Protein AF-A0A972A1N2-F1 (afdb_monomer)

pLDDT: mean 72.16, std 17.77, range [25.92, 94.12]

Secondary structure (DSSP, 8-state):
-TTHHHHHHHHHHHHHHHTTT--EEEEEEE-TTS-EEEEEEEE-TT----HHHHHHHHHHHHHHHHHHHTS--EEEEEEEEETTTTEEEEEEEES-GGGTSSS-EEEEHHHHHHTT-S-GGGEE-TTS-EE-GGGS-TTSEEEE---TTGGGS-EEEEEEE--TT---B-----

Mean predicted aligned error: 10.91 Å

Solvent-accessible surface area (backbone atoms only — not comparable to full-atom values): 9808 Å² total; per-residue (Å²): 116,82,64,62,60,5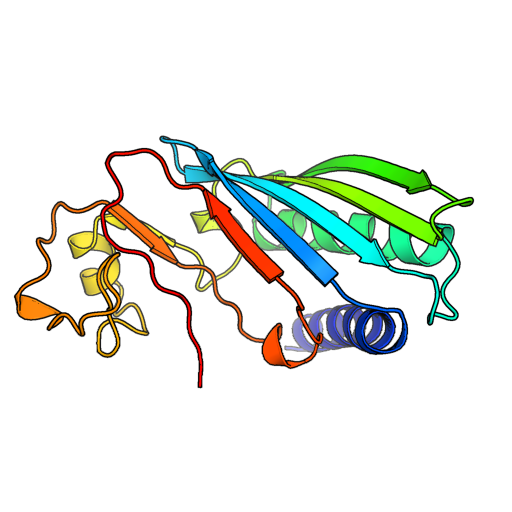2,55,57,53,52,56,49,54,56,49,58,55,48,50,60,17,40,54,29,39,38,43,37,40,45,44,96,82,29,23,34,41,36,37,43,36,36,35,43,79,72,29,86,76,52,70,66,58,54,50,48,51,53,50,53,50,35,50,49,33,14,60,74,50,75,42,90,43,44,41,80,74,46,74,46,77,42,75,91,77,27,32,37,42,37,34,38,37,32,64,41,40,60,48,58,46,96,71,24,37,56,46,36,42,49,61,40,55,76,68,68,53,80,72,51,86,70,30,33,40,94,82,72,44,81,42,61,49,89,76,54,60,45,80,40,43,41,59,43,72,66,58,83,74,53,86,68,41,61,66,74,42,80,45,76,46,66,51,94,77,50,76,48,65,66,76,94,83,135

Nearest PDB structures (foldseek):
  4oi3-assembly1_B  TM=5.344E-01  e=4.769E+00  Streptomyces coelicolor A3(2)
  7ptg-assembly2_B  TM=4.941E-01  e=1.882E+00  Pseudomonas aeruginosa PAO1
  5mmn-assembly1_A  TM=4.541E-01  e=1.469E+00  Escherichia coli O157:H7
  6qyc-assembly3_C  TM=4.496E-01  e=2.412E+00  Shewanella baltica OS185
  5m86-assembly2_J  TM=3.049E-01  e=2.267E+00  Thermoplasma acidophilum DSM 1728

Foldseek 3Di:
DVVVVVVVVVLVVLLLQLQQAAAWAWEWEADPQQKIKIKIKRQRVRHDDDLVSVVVSVVVLQVVLQVQLVHRQKDWPDWDADVVRNMIMTIMIGNHQVSRDVQWDWFFQLVCVVVVHPDLCAWAWPVRDGDHSVNDDRRQIATDDPCVPVVSNNHPYYHYHYPPSHGTYDDDDD

Radius of gyration: 17.1 Å; Cα contacts (8 Å, |Δi|>4): 296; chains: 1; bounding box: 36×39×47 Å

Sequence (174 aa):
MKRLKRVLYVVTMVLVSIVLTGCLSFDMKVGKNGSLDMTFTIDTSKGMMSFKEIEKAIEDSVDNMNDFAGKNVAKLKSVKEDKDKKIVTAKISVSDINKMDEDSFFGKVKEYRKKNGKGLNNLVDVKDNSVEEKKVSGNLHMVYFSMSGTEMYGFEEVKVTVPEKLNILWMEEK

Structure (mmCIF, N/CA/C/O backbone):
data_AF-A0A972A1N2-F1
#
_entry.id   AF-A0A972A1N2-F1
#
loop_
_atom_site.group_PDB
_atom_site.id
_atom_site.type_symbol
_atom_site.label_atom_id
_atom_site.label_alt_id
_atom_site.label_comp_id
_atom_site.label_asym_id
_atom_site.label_entity_id
_atom_site.label_seq_id
_atom_site.pdbx_PDB_ins_code
_atom_site.Cartn_x
_atom_site.Cartn_y
_atom_site.Cartn_z
_atom_site.occupancy
_atom_site.B_iso_or_equiv
_atom_site.auth_seq_id
_atom_site.auth_comp_id
_atom_site.auth_asym_id
_atom_site.auth_atom_id
_atom_site.pdbx_PDB_model_num
ATOM 1 N N . MET A 1 1 ? -9.710 -25.061 -4.846 1.00 33.81 1 MET A N 1
ATOM 2 C CA . MET A 1 1 ? -8.358 -25.643 -4.644 1.00 33.81 1 MET A CA 1
ATOM 3 C C . MET A 1 1 ? -7.444 -25.647 -5.880 1.00 33.81 1 MET A C 1
ATOM 5 O O . MET A 1 1 ? -6.279 -25.325 -5.714 1.00 33.81 1 MET A O 1
ATOM 9 N N . LYS A 1 2 ? -7.895 -25.975 -7.107 1.00 25.92 2 LYS A N 1
ATOM 10 C CA . LYS A 1 2 ? -7.002 -25.995 -8.299 1.00 25.92 2 LYS A CA 1
ATOM 11 C C . LYS A 1 2 ? -6.702 -24.616 -8.926 1.00 25.92 2 LYS A C 1
ATOM 13 O O . LYS A 1 2 ? -5.681 -24.477 -9.585 1.00 25.92 2 LYS A O 1
ATOM 18 N N . ARG A 1 3 ? -7.561 -23.608 -8.709 1.00 30.66 3 ARG A N 1
ATOM 19 C CA . ARG A 1 3 ? -7.359 -22.224 -9.199 1.00 30.66 3 ARG A CA 1
ATOM 20 C C . ARG A 1 3 ? -6.506 -21.374 -8.244 1.00 30.66 3 ARG A C 1
ATOM 22 O O . ARG A 1 3 ? -5.559 -20.747 -8.693 1.00 30.66 3 ARG A O 1
ATOM 29 N N . LEU A 1 4 ? -6.741 -21.494 -6.933 1.00 36.41 4 LEU A N 1
ATOM 30 C CA . LEU A 1 4 ? -5.961 -20.825 -5.876 1.00 36.41 4 LEU A CA 1
ATOM 31 C C . LEU A 1 4 ? -4.454 -21.160 -5.931 1.00 36.41 4 LEU A C 1
ATOM 33 O O . LEU A 1 4 ? -3.613 -20.293 -5.745 1.00 36.41 4 LEU A O 1
ATOM 37 N N . LYS A 1 5 ? -4.110 -22.414 -6.265 1.00 30.11 5 LYS A N 1
ATOM 38 C CA . LYS A 1 5 ? -2.711 -22.864 -6.389 1.00 30.11 5 LYS A CA 1
ATOM 39 C C . LYS A 1 5 ? -1.979 -22.321 -7.625 1.00 30.11 5 LYS A C 1
ATOM 41 O O . LYS A 1 5 ? -0.758 -22.364 -7.640 1.00 30.11 5 LYS A O 1
ATOM 46 N N . ARG A 1 6 ? -2.691 -21.839 -8.654 1.00 34.84 6 ARG A N 1
ATOM 47 C CA . ARG A 1 6 ? -2.070 -21.227 -9.845 1.00 34.84 6 ARG A CA 1
ATOM 48 C C . ARG A 1 6 ? -1.825 -19.728 -9.661 1.00 34.84 6 ARG A C 1
ATOM 50 O O . ARG A 1 6 ? -0.807 -19.243 -10.130 1.00 34.84 6 ARG A O 1
ATOM 57 N N . VAL A 1 7 ? -2.703 -19.038 -8.931 1.00 39.84 7 VAL A N 1
ATOM 58 C CA . VAL A 1 7 ? -2.555 -17.606 -8.600 1.00 39.84 7 VAL A CA 1
ATOM 59 C C . VAL A 1 7 ? -1.361 -17.382 -7.671 1.00 39.84 7 VAL A C 1
ATOM 61 O O . VAL A 1 7 ? -0.525 -16.527 -7.940 1.00 39.84 7 VAL A O 1
ATOM 64 N N . LEU A 1 8 ? -1.203 -18.235 -6.651 1.00 34.97 8 LEU A N 1
ATOM 65 C CA . LEU A 1 8 ? -0.079 -18.140 -5.716 1.00 34.97 8 LEU A CA 1
ATOM 66 C C . LEU A 1 8 ? 1.284 -18.303 -6.411 1.00 34.97 8 LEU A C 1
ATOM 68 O O . LEU A 1 8 ? 2.244 -17.667 -5.997 1.00 34.97 8 LEU A O 1
ATOM 72 N N . TYR A 1 9 ? 1.356 -19.119 -7.470 1.00 35.22 9 TYR A N 1
ATOM 73 C CA . TYR A 1 9 ? 2.600 -19.479 -8.165 1.00 35.22 9 TYR A CA 1
ATOM 74 C C . TYR A 1 9 ? 3.103 -18.391 -9.125 1.00 35.22 9 TYR A C 1
ATOM 76 O O . TYR A 1 9 ? 4.304 -18.248 -9.313 1.00 35.22 9 TYR A O 1
ATOM 84 N N . VAL A 1 10 ? 2.201 -17.616 -9.736 1.00 43.44 10 VAL A N 1
ATOM 85 C CA . VAL A 1 10 ? 2.585 -16.542 -10.673 1.00 43.44 10 VAL A CA 1
ATOM 86 C C . VAL A 1 10 ? 2.964 -15.272 -9.911 1.00 43.44 10 VAL A C 1
ATOM 88 O O . VAL A 1 10 ? 3.968 -14.646 -10.237 1.00 43.44 10 VAL A O 1
ATOM 91 N N . VAL A 1 11 ? 2.243 -14.957 -8.829 1.00 42.25 11 VAL A N 1
ATOM 92 C CA . VAL A 1 11 ? 2.573 -13.831 -7.941 1.00 42.25 11 VAL A CA 1
ATOM 93 C C . VAL A 1 11 ? 3.926 -14.052 -7.254 1.00 42.25 11 VAL A C 1
ATOM 95 O O . VAL A 1 11 ? 4.753 -13.147 -7.250 1.00 42.25 11 VAL A O 1
ATOM 98 N N . THR A 1 12 ? 4.227 -15.268 -6.776 1.00 46.41 12 THR A N 1
ATOM 99 C CA . THR A 1 12 ? 5.568 -15.572 -6.232 1.00 46.41 12 THR A CA 1
ATOM 100 C C . THR A 1 12 ? 6.670 -15.513 -7.287 1.00 46.41 12 THR A C 1
ATOM 102 O O . THR A 1 12 ? 7.773 -15.096 -6.962 1.00 46.41 12 THR A O 1
ATOM 105 N N . MET A 1 13 ? 6.408 -15.867 -8.548 1.00 38.25 13 MET A N 1
ATOM 106 C CA . MET A 1 13 ? 7.439 -15.839 -9.593 1.00 38.25 13 MET A CA 1
ATOM 107 C C . MET A 1 13 ? 7.816 -14.407 -10.013 1.00 38.25 13 MET A C 1
ATOM 109 O O . MET A 1 13 ? 8.995 -14.135 -10.217 1.00 38.25 13 MET A O 1
ATOM 113 N N . VAL A 1 14 ? 6.842 -13.489 -10.058 1.00 48.56 14 VAL A N 1
ATOM 114 C CA . VAL A 1 14 ? 7.056 -12.047 -10.299 1.00 48.56 14 VAL A CA 1
ATOM 115 C C . VAL A 1 14 ? 7.776 -11.380 -9.123 1.00 48.56 14 VAL A C 1
ATOM 117 O O . VAL A 1 14 ? 8.651 -10.531 -9.296 1.00 48.56 14 VAL A O 1
ATOM 120 N N . LEU A 1 15 ? 7.444 -11.804 -7.910 1.00 46.16 15 LEU A N 1
ATOM 121 C CA . LEU A 1 15 ? 8.031 -11.278 -6.690 1.00 46.16 15 LEU A CA 1
ATOM 122 C C . LEU A 1 15 ? 9.469 -11.790 -6.461 1.00 46.16 15 LEU A C 1
ATOM 124 O O . LEU A 1 15 ? 10.326 -11.001 -6.075 1.00 46.16 15 LEU A O 1
ATOM 128 N N . VAL A 1 16 ? 9.782 -13.047 -6.812 1.00 48.91 16 VAL A N 1
ATOM 129 C CA . VAL A 1 16 ? 11.156 -13.607 -6.814 1.00 48.91 16 VAL A CA 1
ATOM 130 C C . VAL A 1 16 ? 12.070 -12.890 -7.815 1.00 48.91 16 VAL A C 1
ATOM 132 O O . VAL A 1 16 ? 13.267 -12.763 -7.571 1.00 48.91 16 VAL A O 1
ATOM 135 N N . SER A 1 17 ? 11.536 -12.365 -8.920 1.00 46.56 17 SER A N 1
ATOM 136 C CA . SER A 1 17 ? 12.331 -11.581 -9.872 1.00 46.56 17 SER A CA 1
ATOM 137 C C . SER A 1 17 ? 12.685 -10.176 -9.372 1.00 46.56 17 SER A C 1
ATOM 139 O O . SER A 1 17 ? 13.760 -9.687 -9.706 1.00 46.56 17 SER A O 1
ATOM 141 N N . ILE A 1 18 ? 11.862 -9.559 -8.515 1.00 49.97 18 ILE A N 1
ATOM 142 C CA . ILE A 1 18 ? 12.169 -8.254 -7.899 1.00 49.97 18 ILE A CA 1
ATOM 143 C C . ILE A 1 18 ? 13.326 -8.378 -6.884 1.00 49.97 18 ILE A C 1
ATOM 145 O O . ILE A 1 18 ? 14.156 -7.473 -6.793 1.00 49.97 18 ILE A O 1
ATOM 149 N N . VAL A 1 19 ? 13.463 -9.537 -6.217 1.00 46.59 19 VAL A N 1
ATOM 150 C CA . VAL A 1 19 ? 14.593 -9.877 -5.315 1.00 46.59 19 VAL A CA 1
ATOM 151 C C . VAL A 1 19 ? 15.954 -9.750 -6.007 1.00 46.59 19 VAL A C 1
ATOM 153 O O . VAL A 1 19 ? 16.959 -9.451 -5.367 1.00 46.59 19 VAL A O 1
ATOM 156 N N . LEU A 1 20 ? 16.006 -9.973 -7.321 1.00 44.03 20 LEU A N 1
ATOM 157 C CA . LEU A 1 20 ? 17.253 -9.974 -8.083 1.00 44.03 20 LEU A CA 1
ATOM 158 C C . LEU A 1 20 ? 17.654 -8.585 -8.599 1.00 44.03 20 LEU A C 1
ATOM 160 O O . LEU A 1 20 ? 18.759 -8.459 -9.126 1.00 44.03 20 LEU A O 1
ATOM 164 N N . THR A 1 21 ? 16.793 -7.557 -8.502 1.00 50.12 21 THR A N 1
ATOM 165 C CA . THR A 1 21 ? 16.978 -6.333 -9.303 1.00 50.12 21 THR A CA 1
ATOM 166 C C . THR A 1 21 ? 17.412 -5.063 -8.594 1.00 50.12 21 THR A C 1
ATOM 168 O O . THR A 1 21 ? 18.042 -4.242 -9.256 1.00 50.12 21 THR A O 1
ATOM 171 N N . GLY A 1 22 ? 17.218 -4.925 -7.287 1.00 50.22 22 GLY A N 1
ATOM 172 C CA . GLY A 1 22 ? 17.772 -3.791 -6.557 1.00 50.22 22 GLY A CA 1
ATOM 173 C C . GLY A 1 22 ? 16.838 -3.243 -5.500 1.00 50.22 22 GLY A C 1
ATOM 174 O O . GLY A 1 22 ? 15.661 -3.583 -5.415 1.00 50.22 22 GLY A O 1
ATOM 175 N N . CYS A 1 23 ? 17.441 -2.432 -4.654 1.00 58.97 23 CYS A N 1
ATOM 176 C CA . CYS A 1 23 ? 16.882 -1.894 -3.440 1.00 58.97 23 CYS A CA 1
ATOM 177 C C . CYS A 1 23 ? 15.524 -1.225 -3.671 1.00 58.97 23 CYS A C 1
ATOM 179 O O . CYS A 1 23 ? 15.373 -0.368 -4.547 1.00 58.97 23 CYS A O 1
ATOM 181 N N . LEU A 1 24 ? 14.535 -1.648 -2.884 1.00 66.69 24 LEU A N 1
ATOM 182 C CA . LEU A 1 24 ? 13.174 -1.134 -2.939 1.00 66.69 24 LEU A CA 1
ATOM 183 C C . LEU A 1 24 ? 12.977 -0.097 -1.838 1.00 66.69 24 LEU A C 1
ATOM 185 O O . LEU A 1 24 ? 13.125 -0.420 -0.655 1.00 66.69 24 LEU A O 1
ATOM 189 N N . SER A 1 25 ? 12.582 1.118 -2.223 1.00 72.62 25 SER A N 1
ATOM 190 C CA . SER A 1 25 ? 11.989 2.071 -1.284 1.00 72.62 25 SER A CA 1
ATOM 191 C C . SER A 1 25 ? 10.485 2.167 -1.499 1.00 72.62 25 SER A C 1
ATOM 193 O O . SER A 1 25 ? 9.982 2.193 -2.633 1.00 72.62 25 SER A O 1
ATOM 195 N N . PHE A 1 26 ? 9.763 2.178 -0.383 1.00 74.75 26 PHE A N 1
ATOM 196 C CA . PHE A 1 26 ? 8.316 2.089 -0.361 1.00 74.75 26 PHE A CA 1
ATOM 197 C C . PHE A 1 26 ? 7.720 3.230 0.458 1.00 74.75 26 PHE A C 1
ATOM 199 O O . PHE A 1 26 ? 7.894 3.283 1.673 1.00 74.75 26 PHE A O 1
ATOM 206 N N . ASP A 1 27 ? 7.012 4.150 -0.202 1.00 80.38 27 ASP A N 1
ATOM 207 C CA . ASP A 1 27 ? 6.286 5.237 0.466 1.00 80.38 27 ASP A CA 1
ATOM 208 C C . ASP A 1 27 ? 4.781 4.968 0.401 1.00 80.38 27 ASP A C 1
ATOM 210 O O . ASP A 1 27 ? 4.178 4.920 -0.676 1.00 80.38 27 ASP A O 1
ATOM 214 N N . MET A 1 28 ? 4.183 4.783 1.572 1.00 83.56 28 MET A N 1
ATOM 215 C CA . MET A 1 28 ? 2.761 4.558 1.771 1.00 83.56 28 MET A CA 1
ATOM 216 C C . MET A 1 28 ? 2.124 5.760 2.453 1.00 83.56 28 MET A C 1
ATOM 218 O O . MET A 1 28 ? 2.445 6.091 3.593 1.00 83.56 28 MET A O 1
ATOM 222 N N . LYS A 1 29 ? 1.126 6.363 1.811 1.00 86.25 29 LYS A N 1
ATOM 223 C CA . LYS A 1 29 ? 0.328 7.443 2.390 1.00 86.25 29 LYS A CA 1
ATOM 224 C C . LYS A 1 29 ? -1.106 6.998 2.621 1.00 86.25 29 LYS A C 1
ATOM 226 O O . LYS A 1 29 ? -1.883 6.841 1.680 1.00 86.25 29 LYS A O 1
ATOM 231 N N . VAL A 1 30 ? -1.475 6.866 3.890 1.00 85.56 30 VAL A N 1
ATOM 232 C CA . VAL A 1 30 ? -2.818 6.456 4.302 1.00 85.56 30 VAL A CA 1
ATOM 233 C C . VAL A 1 30 ? -3.751 7.668 4.358 1.00 85.56 30 VAL A C 1
ATOM 235 O O . VAL A 1 30 ? -3.431 8.722 4.907 1.00 85.56 30 VAL A O 1
ATOM 238 N N . GLY A 1 31 ? -4.937 7.535 3.776 1.00 85.56 31 GLY A N 1
ATOM 239 C CA . GLY A 1 31 ? -6.009 8.520 3.825 1.00 85.56 31 GLY A CA 1
ATOM 240 C C . GLY A 1 31 ? -6.848 8.401 5.097 1.00 85.56 31 GLY A C 1
ATOM 241 O O . GLY A 1 31 ? -6.963 7.341 5.707 1.00 85.56 31 GLY A O 1
ATOM 242 N N . LYS A 1 32 ? -7.520 9.492 5.486 1.00 84.88 32 LYS A N 1
ATOM 243 C CA . LYS A 1 32 ? -8.426 9.515 6.658 1.00 84.88 32 LYS A CA 1
ATOM 244 C C . LYS A 1 32 ? -9.622 8.558 6.531 1.00 84.88 32 LYS A C 1
ATOM 246 O O . LYS A 1 32 ? -10.240 8.223 7.533 1.00 84.88 32 LYS A O 1
ATOM 251 N N . ASN A 1 33 ? -9.963 8.169 5.308 1.00 85.12 33 ASN A N 1
ATOM 252 C CA . ASN A 1 33 ? -11.050 7.260 4.954 1.00 85.12 33 ASN A CA 1
ATOM 253 C C . ASN A 1 33 ? -10.579 5.811 4.732 1.00 85.12 33 ASN A C 1
ATOM 255 O O . ASN A 1 33 ? -11.390 4.991 4.316 1.00 85.12 33 ASN A O 1
ATOM 259 N N . GLY A 1 34 ? -9.298 5.507 4.961 1.00 84.38 34 GLY A N 1
ATOM 260 C CA . GLY A 1 34 ? -8.729 4.188 4.690 1.00 84.38 34 GLY A CA 1
ATOM 261 C C . GLY A 1 34 ? -8.304 3.962 3.244 1.00 84.38 34 GLY A C 1
ATOM 262 O O . GLY A 1 34 ? -8.015 2.826 2.888 1.00 84.38 34 GLY A O 1
ATOM 263 N N . SER A 1 35 ? -8.238 5.008 2.410 1.00 89.75 35 SER A N 1
ATOM 264 C CA . SER A 1 35 ? -7.529 4.924 1.130 1.00 89.75 35 SER A CA 1
ATOM 265 C C . SER A 1 35 ? -6.016 4.833 1.352 1.00 89.75 35 SER A C 1
ATOM 267 O O . SER A 1 35 ? -5.514 5.228 2.403 1.00 89.75 35 SER A O 1
ATOM 269 N N . LEU A 1 36 ? -5.273 4.391 0.346 1.00 88.12 36 LEU A N 1
ATOM 270 C CA . LEU A 1 36 ? -3.819 4.296 0.381 1.00 88.12 36 LEU A CA 1
ATOM 271 C C . LEU A 1 36 ? -3.241 4.736 -0.963 1.00 88.12 36 LEU A C 1
ATOM 273 O O . LEU A 1 36 ? -3.658 4.252 -2.008 1.00 88.12 36 LEU A O 1
ATOM 277 N N . ASP A 1 37 ? -2.269 5.638 -0.940 1.00 89.81 37 ASP A N 1
ATOM 278 C CA . ASP A 1 37 ? -1.420 5.919 -2.095 1.00 89.81 37 ASP A CA 1
ATOM 279 C C . ASP A 1 37 ? -0.040 5.309 -1.848 1.00 89.81 37 ASP A C 1
ATOM 281 O O . ASP A 1 37 ? 0.592 5.608 -0.839 1.00 89.81 37 ASP A O 1
ATOM 285 N N . MET A 1 38 ? 0.416 4.459 -2.766 1.00 85.75 38 MET A N 1
ATOM 286 C CA . MET A 1 38 ? 1.700 3.763 -2.697 1.00 85.75 38 MET A CA 1
ATOM 287 C C . MET A 1 38 ? 2.625 4.282 -3.792 1.00 85.75 38 MET A C 1
ATOM 289 O O . MET A 1 38 ? 2.218 4.381 -4.953 1.00 85.75 38 MET A O 1
ATOM 293 N N . THR A 1 39 ? 3.867 4.588 -3.436 1.00 88.00 39 THR A N 1
ATOM 294 C CA . THR A 1 39 ? 4.947 4.859 -4.386 1.00 88.00 39 THR A CA 1
ATOM 295 C C . THR A 1 39 ? 6.037 3.816 -4.202 1.00 88.00 39 THR A C 1
ATOM 297 O O . THR A 1 39 ? 6.636 3.726 -3.134 1.00 88.00 39 THR A O 1
ATOM 300 N N . PHE A 1 40 ? 6.289 3.048 -5.258 1.00 81.62 40 PHE A N 1
ATOM 301 C CA . PHE A 1 40 ? 7.402 2.111 -5.340 1.00 81.62 40 PHE A CA 1
ATOM 302 C C . PHE A 1 40 ? 8.529 2.766 -6.120 1.00 81.62 40 PHE A C 1
ATOM 304 O O . PHE A 1 40 ? 8.292 3.288 -7.214 1.00 81.62 40 PHE A O 1
ATOM 311 N N . THR A 1 41 ? 9.739 2.702 -5.582 1.00 84.81 41 THR A N 1
ATOM 312 C CA . THR A 1 41 ? 10.955 3.051 -6.313 1.00 84.81 41 THR A CA 1
ATOM 313 C C . THR A 1 41 ? 11.834 1.816 -6.374 1.00 84.81 41 THR A C 1
ATOM 315 O O . THR A 1 41 ? 12.183 1.252 -5.341 1.00 84.81 41 THR A O 1
ATOM 318 N N . ILE A 1 42 ? 12.148 1.394 -7.591 1.00 82.00 42 ILE A N 1
ATOM 319 C CA . ILE A 1 42 ? 12.923 0.195 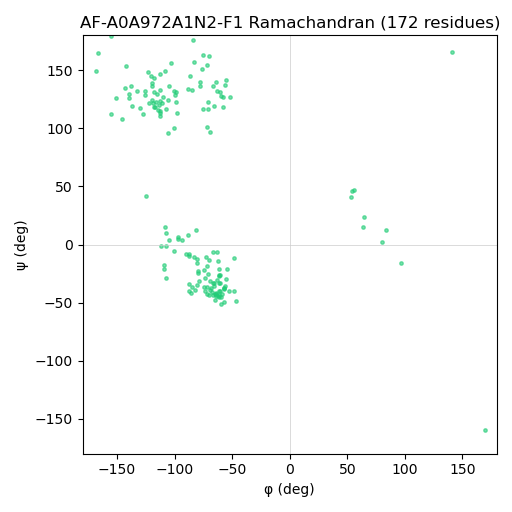-7.881 1.00 82.00 42 ILE A CA 1
ATOM 320 C C . ILE A 1 42 ? 14.245 0.663 -8.472 1.00 82.00 42 ILE A C 1
ATOM 322 O O . ILE A 1 42 ? 14.260 1.231 -9.567 1.00 82.00 42 ILE A O 1
ATOM 326 N N . ASP A 1 43 ? 15.343 0.450 -7.753 1.00 79.38 43 ASP A N 1
ATOM 327 C CA . ASP A 1 43 ? 16.674 0.560 -8.342 1.00 79.38 43 ASP A CA 1
ATOM 328 C C . ASP A 1 43 ? 16.878 -0.624 -9.298 1.00 79.38 43 ASP A C 1
ATOM 330 O O . ASP A 1 43 ? 16.742 -1.777 -8.908 1.00 79.38 43 ASP A O 1
ATOM 334 N N . THR A 1 44 ? 17.163 -0.340 -10.564 1.00 79.62 44 THR A N 1
ATOM 335 C CA . THR A 1 44 ? 17.430 -1.333 -11.619 1.00 79.62 44 THR A CA 1
ATOM 336 C C . THR A 1 44 ? 18.917 -1.415 -11.965 1.00 79.62 44 THR A C 1
ATOM 338 O O . THR A 1 44 ? 19.313 -2.157 -12.860 1.00 79.62 44 THR A O 1
ATOM 341 N N . SER A 1 45 ? 19.779 -0.682 -11.252 1.00 75.12 45 SER A N 1
ATOM 342 C CA . SER A 1 45 ? 21.220 -0.622 -11.507 1.00 75.12 45 SER A CA 1
ATOM 343 C C . SER A 1 45 ? 21.932 -1.963 -11.371 1.00 75.12 45 SER A C 1
ATOM 345 O O . SER A 1 45 ? 22.951 -2.177 -12.035 1.00 75.12 45 SER A O 1
ATOM 347 N N . LYS A 1 46 ? 21.383 -2.854 -10.542 1.00 68.25 46 LYS A N 1
ATOM 348 C CA . LYS A 1 46 ? 21.907 -4.194 -10.254 1.00 68.25 46 LYS A CA 1
ATOM 349 C C . LYS A 1 46 ? 21.072 -5.310 -10.894 1.00 68.25 46 LYS A C 1
ATOM 351 O O . LYS A 1 46 ? 21.428 -6.476 -10.756 1.00 68.25 46 LYS A O 1
ATOM 356 N N . GLY A 1 47 ? 19.990 -4.962 -11.592 1.00 64.31 47 GLY A N 1
ATOM 357 C CA . GLY A 1 47 ? 18.984 -5.900 -12.071 1.00 64.31 47 GLY A CA 1
ATOM 358 C C . GLY A 1 47 ? 19.044 -6.246 -13.551 1.00 64.31 47 GLY A C 1
ATOM 359 O O . GLY A 1 47 ? 19.548 -5.482 -14.367 1.00 64.31 47 GLY A O 1
ATOM 360 N N . MET A 1 48 ? 18.492 -7.414 -13.894 1.00 62.94 48 MET A N 1
ATOM 361 C CA . MET A 1 48 ? 18.395 -7.912 -15.275 1.00 62.94 48 MET A CA 1
ATOM 362 C C . MET A 1 48 ? 17.013 -7.715 -15.921 1.00 62.94 48 MET A C 1
ATOM 364 O O . MET A 1 48 ? 16.869 -8.012 -17.104 1.00 62.94 48 MET A O 1
ATOM 368 N N . MET A 1 49 ? 15.999 -7.242 -15.185 1.00 68.88 49 MET A N 1
ATOM 369 C CA . MET A 1 49 ? 14.665 -7.024 -15.758 1.00 68.88 49 MET A CA 1
ATOM 370 C C . MET A 1 49 ? 14.613 -5.744 -16.581 1.00 68.88 49 MET A C 1
ATOM 372 O O . MET A 1 49 ? 15.076 -4.683 -16.163 1.00 68.88 49 MET A O 1
ATOM 376 N N . SER A 1 50 ? 13.977 -5.841 -17.740 1.00 81.44 50 SER A N 1
ATOM 377 C CA . SER A 1 50 ? 13.630 -4.685 -18.549 1.00 81.44 50 SER A CA 1
ATOM 378 C C . SER A 1 50 ? 12.490 -3.888 -17.913 1.00 81.44 50 SER A C 1
ATOM 380 O O . SER A 1 50 ? 11.624 -4.432 -17.225 1.00 81.44 50 SER A O 1
ATOM 382 N N . PHE A 1 51 ? 12.428 -2.592 -18.220 1.00 85.50 51 PHE A N 1
ATOM 383 C CA . PHE A 1 51 ? 11.321 -1.725 -17.810 1.00 85.50 51 PHE A CA 1
ATOM 384 C C . PHE A 1 51 ? 9.937 -2.323 -18.107 1.00 85.50 51 PHE A C 1
ATOM 386 O O . PHE A 1 51 ? 9.045 -2.242 -17.271 1.00 85.50 51 PHE A O 1
ATOM 393 N N . LYS A 1 52 ? 9.769 -2.976 -19.264 1.00 85.94 52 LYS A N 1
ATOM 394 C CA . LYS A 1 52 ? 8.493 -3.589 -19.667 1.00 85.94 52 LYS A CA 1
ATOM 395 C C . LYS A 1 52 ? 8.077 -4.754 -18.772 1.00 85.94 52 LYS A C 1
ATOM 397 O O . LYS A 1 52 ? 6.890 -4.950 -18.543 1.00 85.94 52 LYS A O 1
ATOM 402 N N . GLU A 1 53 ? 9.036 -5.545 -18.300 1.00 83.69 53 GLU A N 1
ATOM 403 C CA . GLU A 1 53 ? 8.754 -6.650 -17.379 1.00 83.69 53 GLU A CA 1
ATOM 404 C C . GLU A 1 53 ? 8.328 -6.113 -16.014 1.00 83.69 53 GLU A C 1
ATOM 406 O O . GLU A 1 53 ? 7.374 -6.619 -15.429 1.00 83.69 53 GLU A O 1
ATOM 411 N N . ILE A 1 54 ? 8.974 -5.037 -15.557 1.00 82.69 54 ILE A N 1
ATOM 412 C CA . ILE A 1 54 ? 8.618 -4.342 -14.316 1.00 82.69 54 ILE A CA 1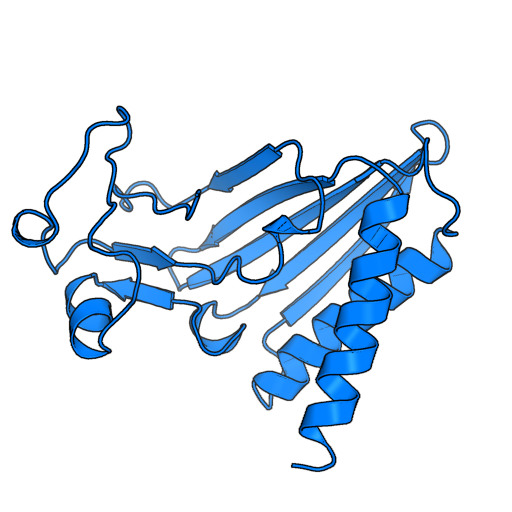
ATOM 413 C C . ILE A 1 54 ? 7.227 -3.704 -14.427 1.00 82.69 54 ILE A C 1
ATOM 415 O O . ILE A 1 54 ? 6.400 -3.871 -13.537 1.00 82.69 54 ILE A O 1
ATOM 419 N N . GLU A 1 55 ? 6.948 -2.991 -15.517 1.00 86.50 55 GLU A N 1
ATOM 420 C CA . GLU A 1 55 ? 5.644 -2.369 -15.768 1.00 86.50 55 GLU A CA 1
ATOM 421 C C . GLU A 1 55 ? 4.525 -3.413 -15.753 1.00 86.50 55 GLU A C 1
ATOM 423 O O . GLU A 1 55 ? 3.565 -3.272 -14.996 1.00 86.50 55 GLU A O 1
ATOM 428 N N . LYS A 1 56 ? 4.708 -4.517 -16.484 1.00 85.31 56 LYS A N 1
ATOM 429 C CA . LYS A 1 56 ? 3.744 -5.617 -16.524 1.00 85.31 56 LYS A CA 1
ATOM 430 C C . LYS A 1 56 ? 3.535 -6.273 -15.158 1.00 85.31 56 LYS A C 1
ATOM 432 O O . LYS A 1 56 ? 2.404 -6.535 -14.773 1.00 85.31 56 LYS A O 1
ATOM 437 N N . ALA A 1 57 ? 4.607 -6.516 -14.408 1.00 81.75 57 ALA A N 1
ATOM 438 C CA . ALA A 1 57 ? 4.523 -7.060 -13.053 1.00 81.75 57 ALA A CA 1
ATOM 439 C C . ALA A 1 57 ? 3.668 -6.183 -12.121 1.00 81.75 57 ALA A C 1
ATOM 441 O O . ALA A 1 57 ? 2.916 -6.685 -11.283 1.00 81.75 57 ALA A O 1
ATOM 442 N N . ILE A 1 58 ? 3.784 -4.864 -12.268 1.00 84.31 58 ILE A N 1
ATOM 443 C CA . ILE A 1 58 ? 3.040 -3.888 -11.472 1.00 84.31 58 ILE A CA 1
ATOM 444 C C . ILE A 1 58 ? 1.573 -3.831 -11.908 1.00 84.31 58 ILE A C 1
ATOM 446 O O . ILE A 1 58 ? 0.694 -3.764 -11.049 1.00 84.31 58 ILE A O 1
ATOM 450 N N . GLU A 1 59 ? 1.298 -3.892 -13.212 1.00 87.19 59 GLU A N 1
ATOM 451 C CA . GLU A 1 59 ? -0.062 -4.017 -13.753 1.00 87.19 59 GLU A CA 1
ATOM 452 C C . GLU A 1 59 ? -0.749 -5.289 -13.244 1.00 87.19 59 GLU A C 1
ATOM 454 O O . GLU A 1 59 ? -1.815 -5.200 -12.635 1.00 87.19 59 GLU A O 1
ATOM 459 N N . ASP A 1 60 ? -0.087 -6.442 -13.373 1.00 84.56 60 ASP A N 1
ATOM 460 C CA . ASP A 1 60 ? -0.587 -7.731 -12.889 1.0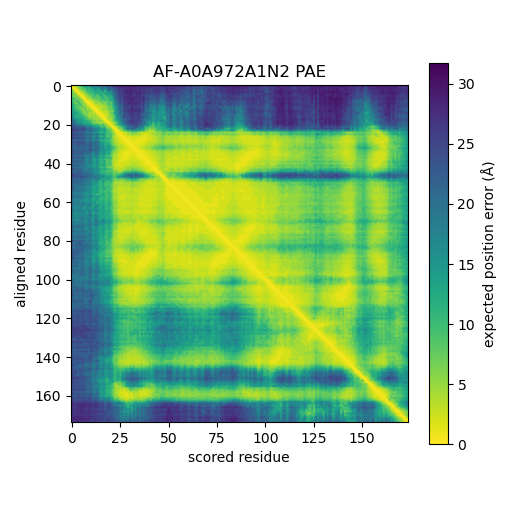0 84.56 60 ASP A CA 1
ATOM 461 C C . ASP A 1 60 ? -0.876 -7.679 -11.374 1.00 84.56 60 ASP A C 1
ATOM 463 O O . ASP A 1 60 ? -1.859 -8.244 -10.894 1.00 84.56 60 ASP A O 1
ATOM 467 N N . SER A 1 61 ? -0.049 -6.979 -10.588 1.00 80.31 61 SER A N 1
ATOM 468 C CA . SER A 1 61 ? -0.279 -6.783 -9.149 1.00 80.31 61 SER A CA 1
ATOM 469 C C . SER A 1 61 ? -1.558 -5.984 -8.863 1.00 80.31 61 SER A C 1
ATOM 471 O O . SER A 1 61 ? -2.359 -6.380 -8.013 1.00 80.31 61 SER A O 1
ATOM 473 N N . VAL A 1 62 ? -1.802 -4.895 -9.602 1.00 84.31 62 VAL A N 1
ATOM 474 C CA . VAL A 1 62 ? -3.030 -4.089 -9.470 1.00 84.31 62 VAL A CA 1
ATOM 475 C C . VAL A 1 62 ? -4.268 -4.889 -9.867 1.00 84.31 62 VAL A C 1
ATOM 477 O O . VAL A 1 62 ? -5.280 -4.834 -9.162 1.00 84.31 62 VAL A O 1
ATOM 480 N N . ASP A 1 63 ? -4.191 -5.648 -10.955 1.00 86.31 63 ASP A N 1
ATOM 481 C CA . ASP A 1 63 ? -5.297 -6.485 -11.419 1.00 86.31 63 ASP A CA 1
ATOM 482 C C . ASP A 1 63 ? -5.623 -7.584 -10.405 1.00 86.31 63 ASP A C 1
ATOM 484 O O . ASP A 1 63 ? -6.787 -7.774 -10.057 1.00 86.31 63 ASP A O 1
ATOM 488 N N . ASN A 1 64 ? -4.608 -8.215 -9.810 1.00 80.69 64 ASN A N 1
ATOM 489 C CA . ASN A 1 64 ? -4.808 -9.200 -8.748 1.00 80.69 64 ASN A CA 1
ATOM 490 C C . ASN A 1 64 ? -5.494 -8.608 -7.505 1.00 80.69 64 ASN A C 1
ATOM 492 O O . ASN A 1 64 ? -6.366 -9.262 -6.929 1.00 80.69 64 ASN A O 1
ATOM 496 N N . MET A 1 65 ? -5.152 -7.378 -7.093 1.00 79.62 65 MET A N 1
ATOM 497 C CA . MET A 1 65 ? -5.852 -6.699 -5.988 1.00 79.62 65 MET A CA 1
ATOM 498 C C . MET A 1 65 ? -7.340 -6.493 -6.311 1.00 79.62 65 MET A C 1
ATOM 500 O O . MET A 1 65 ? -8.205 -6.669 -5.452 1.00 79.62 65 MET A O 1
ATOM 504 N N . ASN A 1 66 ? -7.650 -6.130 -7.557 1.00 85.81 66 ASN A N 1
ATOM 505 C CA . ASN A 1 66 ? -9.023 -5.920 -8.014 1.00 85.81 66 ASN A CA 1
ATOM 506 C C . ASN A 1 66 ? -9.813 -7.230 -8.103 1.00 85.81 66 ASN A C 1
ATOM 508 O O . ASN A 1 66 ? -10.960 -7.293 -7.648 1.00 85.81 66 ASN A O 1
ATOM 512 N N . ASP A 1 67 ? -9.188 -8.278 -8.633 1.00 86.38 67 ASP A N 1
ATOM 513 C CA . ASP A 1 67 ? -9.760 -9.619 -8.723 1.00 86.38 67 ASP A CA 1
ATOM 514 C C . ASP A 1 67 ? -10.046 -10.195 -7.335 1.00 86.38 67 ASP A C 1
ATOM 516 O O . ASP A 1 67 ? -11.137 -10.718 -7.095 1.00 86.38 67 ASP A O 1
ATOM 520 N N . PHE A 1 68 ? -9.108 -10.043 -6.394 1.00 80.31 68 PHE A N 1
ATOM 521 C CA . PHE A 1 68 ? -9.290 -10.453 -5.003 1.00 80.31 68 PHE A CA 1
ATOM 522 C C . PHE A 1 68 ? -10.476 -9.732 -4.350 1.00 80.31 68 PHE A C 1
ATOM 524 O O . PHE A 1 68 ? -11.328 -10.360 -3.721 1.00 80.31 68 PHE A O 1
ATOM 531 N N . ALA A 1 69 ? -10.584 -8.418 -4.554 1.00 81.31 69 ALA A N 1
ATOM 532 C CA . ALA A 1 69 ? -11.685 -7.622 -4.024 1.00 81.31 69 ALA A CA 1
ATOM 533 C C . ALA A 1 69 ? -13.029 -7.856 -4.744 1.00 81.31 69 ALA A C 1
ATOM 535 O O . ALA A 1 69 ? -14.064 -7.346 -4.293 1.00 81.31 69 ALA A O 1
ATOM 536 N N . GLY A 1 70 ? -13.024 -8.562 -5.881 1.00 87.69 70 GLY A N 1
ATOM 537 C CA . GLY A 1 70 ? -14.175 -8.734 -6.769 1.00 87.69 70 GLY A CA 1
ATOM 538 C C . GLY A 1 70 ? -14.671 -7.429 -7.404 1.00 87.69 70 GLY A C 1
ATOM 539 O O . GLY A 1 70 ? -15.811 -7.369 -7.870 1.00 87.69 70 GLY A O 1
ATOM 540 N N . LYS A 1 71 ? -13.864 -6.359 -7.360 1.00 89.62 71 LYS A N 1
ATOM 541 C CA . LYS A 1 71 ? -14.173 -5.026 -7.897 1.00 89.62 71 LYS A CA 1
ATOM 542 C C . LYS A 1 71 ? -12.921 -4.156 -7.975 1.00 89.62 71 LYS A C 1
ATOM 544 O O . LYS A 1 71 ? -11.948 -4.389 -7.270 1.00 89.62 71 LYS A O 1
ATOM 549 N N . ASN A 1 72 ? -13.014 -3.060 -8.724 1.00 90.75 72 ASN A N 1
ATOM 550 C CA . ASN A 1 72 ? -11.924 -2.094 -8.863 1.00 90.75 72 ASN A CA 1
ATOM 551 C C . ASN A 1 72 ? -11.697 -1.320 -7.555 1.00 90.75 72 ASN A C 1
ATOM 553 O O . ASN A 1 72 ? -12.398 -0.347 -7.267 1.00 90.75 72 ASN A O 1
ATOM 557 N N . VAL A 1 73 ? -10.726 -1.767 -6.759 1.00 88.00 73 VAL A N 1
ATOM 558 C CA . VAL A 1 73 ? -10.278 -1.118 -5.521 1.00 88.00 73 VAL A CA 1
ATOM 559 C C . VAL A 1 73 ? -8.919 -0.451 -5.675 1.00 88.00 73 VAL A C 1
ATOM 561 O O . VAL A 1 73 ? -8.689 0.549 -4.997 1.00 88.00 73 VAL A O 1
ATOM 564 N N . ALA A 1 74 ? -8.068 -0.958 -6.566 1.00 88.88 74 ALA A N 1
ATOM 565 C CA . ALA A 1 74 ? -6.729 -0.483 -6.866 1.00 88.88 74 ALA A CA 1
ATOM 566 C C . ALA A 1 74 ? -6.651 0.105 -8.284 1.00 88.88 74 ALA A C 1
ATOM 568 O O . ALA A 1 74 ? -7.321 -0.341 -9.218 1.00 88.88 74 ALA A O 1
ATOM 569 N N . LYS A 1 75 ? -5.810 1.126 -8.449 1.00 93.31 75 LYS A N 1
ATOM 570 C CA . LYS A 1 75 ? -5.554 1.797 -9.722 1.00 93.31 75 LYS A CA 1
ATOM 571 C C . LYS A 1 75 ? -4.073 2.109 -9.871 1.00 93.31 75 LYS A C 1
ATOM 573 O O . LYS A 1 75 ? -3.504 2.826 -9.043 1.00 93.31 75 LYS A O 1
ATOM 578 N N . LEU A 1 76 ? -3.489 1.671 -10.982 1.00 92.25 76 LEU A N 1
ATOM 579 C CA . LEU A 1 76 ? -2.179 2.129 -11.426 1.00 92.25 76 LEU A CA 1
ATOM 580 C C . LEU A 1 76 ? -2.287 3.583 -11.908 1.00 92.25 76 LEU A C 1
ATOM 582 O O . LEU A 1 76 ? -3.030 3.893 -12.840 1.00 92.25 76 LEU A O 1
ATOM 586 N N . LYS A 1 77 ? -1.599 4.505 -11.231 1.00 93.88 77 LYS A N 1
ATOM 587 C CA . LYS A 1 77 ? -1.579 5.934 -11.585 1.00 93.88 77 LYS A CA 1
ATOM 588 C C . LYS A 1 77 ? -0.487 6.248 -12.603 1.00 93.88 77 LYS A C 1
ATOM 590 O O . LYS A 1 77 ? -0.707 7.077 -13.481 1.00 93.88 77 LYS A O 1
ATOM 595 N N . SER A 1 78 ? 0.691 5.646 -12.454 1.00 94.12 78 SER A N 1
ATOM 596 C CA . SER A 1 78 ? 1.814 5.823 -13.380 1.00 94.12 78 SER A CA 1
ATOM 597 C C . SER A 1 78 ? 2.910 4.800 -13.120 1.00 94.12 78 SER A C 1
ATOM 599 O O . SER A 1 78 ? 3.166 4.503 -11.955 1.00 94.12 78 SER A O 1
ATOM 601 N N . VAL A 1 79 ? 3.632 4.409 -14.167 1.00 91.94 79 VAL A N 1
ATOM 602 C CA . VAL A 1 79 ? 4.944 3.750 -14.098 1.00 91.94 79 VAL A CA 1
ATOM 603 C C . VAL A 1 79 ? 5.906 4.573 -14.955 1.00 91.94 79 VAL A C 1
ATOM 605 O O . VAL A 1 79 ? 5.539 5.013 -16.044 1.00 91.94 79 VAL A O 1
ATOM 608 N N . LYS A 1 80 ? 7.092 4.893 -14.436 1.00 92.88 80 LYS A N 1
ATOM 609 C CA . LYS A 1 80 ? 8.077 5.746 -15.117 1.00 92.88 80 LYS A CA 1
ATOM 610 C C . LYS A 1 80 ? 9.480 5.193 -14.948 1.00 92.88 80 LYS A C 1
ATOM 612 O O . LYS A 1 80 ? 9.853 4.848 -13.834 1.00 92.88 80 LYS A O 1
ATOM 617 N N . GLU A 1 81 ? 10.249 5.188 -16.028 1.00 92.25 81 GLU A N 1
ATOM 618 C CA . GLU A 1 81 ? 11.676 4.866 -16.031 1.00 92.25 81 GLU A CA 1
ATOM 619 C C . GLU A 1 81 ? 12.509 6.155 -16.055 1.00 92.25 81 GLU A C 1
ATOM 621 O O . GLU A 1 81 ? 12.305 7.018 -16.910 1.00 92.25 81 GLU A O 1
ATOM 626 N N . ASP A 1 82 ? 13.467 6.269 -15.142 1.00 90.56 82 ASP A N 1
ATOM 627 C CA . ASP A 1 82 ? 14.590 7.199 -15.202 1.00 90.56 82 ASP A CA 1
ATOM 628 C C . ASP A 1 82 ? 15.836 6.381 -15.564 1.00 90.56 82 ASP A C 1
ATOM 630 O O . ASP A 1 82 ? 16.451 5.739 -14.712 1.00 90.56 82 ASP A O 1
ATOM 634 N N . LYS A 1 83 ? 16.176 6.355 -16.857 1.00 86.50 83 LYS A N 1
ATOM 635 C CA . LYS A 1 83 ? 17.293 5.555 -17.384 1.00 86.50 83 LYS A CA 1
ATOM 636 C C . LYS A 1 83 ? 18.651 6.041 -16.893 1.00 86.50 83 LYS A C 1
ATOM 638 O O . LYS A 1 83 ? 19.543 5.219 -16.695 1.00 86.50 83 LYS A O 1
ATOM 643 N N . ASP A 1 84 ? 18.793 7.348 -16.679 1.00 87.19 84 ASP A N 1
ATOM 644 C CA . ASP A 1 84 ? 20.047 7.956 -16.231 1.00 87.19 84 ASP A CA 1
ATOM 645 C C . ASP A 1 84 ? 20.362 7.521 -14.801 1.00 87.19 84 ASP A C 1
ATOM 647 O O . ASP A 1 84 ? 21.498 7.170 -14.479 1.00 87.19 84 ASP A O 1
ATOM 651 N N . LYS A 1 85 ? 19.331 7.478 -13.951 1.00 85.94 85 LYS A N 1
ATOM 652 C CA . LYS A 1 85 ? 19.450 6.999 -12.569 1.00 85.94 85 LYS A CA 1
ATOM 653 C C . LYS A 1 85 ? 19.254 5.498 -12.424 1.00 85.94 85 LYS A C 1
ATOM 655 O O . LYS A 1 85 ? 19.480 4.979 -11.338 1.00 85.94 85 LYS A O 1
ATOM 660 N N . LYS A 1 86 ? 18.845 4.813 -13.494 1.00 85.94 86 LYS A N 1
ATOM 661 C CA . LYS A 1 86 ? 18.441 3.402 -13.491 1.00 85.94 86 LYS A CA 1
ATOM 662 C C . LYS A 1 86 ? 17.353 3.127 -12.451 1.00 85.94 86 LYS A C 1
ATOM 664 O O . LYS A 1 86 ? 17.435 2.158 -11.706 1.00 85.94 86 LYS A O 1
ATOM 669 N N . ILE A 1 87 ? 16.331 3.974 -12.397 1.00 87.50 87 ILE A N 1
ATOM 670 C CA . ILE A 1 87 ? 15.236 3.868 -11.428 1.00 87.50 87 ILE A CA 1
ATOM 671 C C . ILE A 1 87 ? 13.908 3.682 -12.153 1.00 87.50 87 ILE A C 1
ATOM 673 O O . ILE A 1 87 ? 13.620 4.383 -13.119 1.00 87.50 87 ILE A O 1
ATOM 677 N N . VAL A 1 88 ? 13.053 2.803 -11.635 1.00 87.75 88 VAL A N 1
ATOM 678 C CA . VAL A 1 88 ? 11.638 2.745 -12.011 1.00 87.75 88 VAL A CA 1
ATOM 679 C C . VAL A 1 88 ? 10.783 3.225 -10.847 1.00 87.75 88 VAL A C 1
ATOM 681 O O . VAL A 1 88 ? 10.899 2.725 -9.733 1.00 87.75 88 VAL A O 1
ATOM 684 N N . THR A 1 89 ? 9.906 4.195 -11.095 1.00 89.94 89 THR A N 1
ATOM 685 C CA . THR A 1 89 ? 8.940 4.686 -10.109 1.00 89.94 89 THR A CA 1
ATOM 686 C C . THR A 1 89 ? 7.527 4.324 -10.527 1.00 89.94 89 THR A C 1
ATOM 688 O O . THR A 1 89 ? 7.061 4.744 -11.588 1.00 89.94 89 THR A O 1
ATOM 691 N N . ALA A 1 90 ? 6.807 3.625 -9.656 1.00 87.56 90 ALA A N 1
ATOM 692 C CA . ALA A 1 90 ? 5.399 3.320 -9.845 1.00 87.56 90 ALA A CA 1
ATOM 693 C C . ALA A 1 90 ? 4.534 3.934 -8.753 1.00 87.56 90 ALA A C 1
ATOM 695 O O . ALA A 1 90 ? 4.920 3.997 -7.589 1.00 87.56 90 ALA A O 1
ATOM 696 N N . LYS A 1 91 ? 3.345 4.394 -9.140 1.00 91.00 91 LYS A N 1
ATOM 697 C CA . LYS A 1 91 ? 2.353 4.976 -8.235 1.00 91.00 91 LYS A CA 1
ATOM 698 C C . LYS A 1 91 ? 1.062 4.194 -8.335 1.00 91.00 91 LYS A C 1
ATOM 700 O O . LYS A 1 91 ? 0.468 4.135 -9.411 1.00 91.00 91 LYS A O 1
ATOM 705 N N . ILE A 1 92 ? 0.603 3.660 -7.215 1.00 89.38 92 ILE A N 1
ATOM 706 C CA . ILE A 1 92 ? -0.642 2.901 -7.102 1.00 89.38 92 ILE A CA 1
ATOM 707 C C . ILE A 1 92 ? -1.547 3.613 -6.103 1.00 89.38 92 ILE A C 1
ATOM 709 O O . ILE A 1 92 ? -1.083 4.223 -5.144 1.00 89.38 92 ILE A O 1
ATOM 713 N N . SER A 1 93 ? -2.850 3.574 -6.346 1.00 91.94 93 SER A N 1
ATOM 714 C CA . SER A 1 93 ? -3.855 4.111 -5.437 1.00 91.94 93 SER A CA 1
ATOM 715 C C . SER A 1 93 ? -4.879 3.043 -5.122 1.00 91.94 93 SER A C 1
ATOM 717 O O . SER A 1 93 ? -5.434 2.443 -6.036 1.00 91.94 93 SER A O 1
ATOM 719 N N . VAL A 1 94 ? -5.136 2.830 -3.842 1.00 89.00 94 VAL A N 1
ATOM 720 C CA . VAL A 1 94 ? -6.115 1.888 -3.316 1.00 89.00 94 VAL A CA 1
ATOM 721 C C . VAL A 1 94 ? -7.194 2.689 -2.601 1.00 89.00 94 VAL A C 1
ATOM 723 O O . VAL A 1 94 ? -6.921 3.565 -1.782 1.00 89.00 94 VAL A O 1
ATOM 726 N N . SER A 1 95 ? -8.446 2.412 -2.930 1.00 92.38 95 SER A N 1
ATOM 727 C CA . SER A 1 95 ? -9.600 3.147 -2.407 1.00 92.38 95 SER A CA 1
ATOM 728 C C . SER A 1 95 ? -10.005 2.718 -0.993 1.00 92.38 95 SER A C 1
ATOM 730 O O . SER A 1 95 ? -10.599 3.524 -0.281 1.00 92.38 95 SER A O 1
ATOM 732 N N . ASP A 1 96 ? -9.682 1.486 -0.581 1.00 88.69 96 ASP A N 1
ATOM 733 C CA . ASP A 1 96 ? -9.966 0.948 0.756 1.00 88.69 96 ASP A CA 1
ATOM 734 C C . ASP A 1 96 ? -8.984 -0.178 1.118 1.00 88.69 96 ASP A C 1
ATOM 736 O O . ASP A 1 96 ? -9.036 -1.260 0.532 1.00 88.69 96 ASP A O 1
ATOM 740 N N . ILE A 1 97 ? -8.118 0.073 2.102 1.00 86.50 97 ILE A N 1
ATOM 741 C CA . ILE A 1 97 ? -7.113 -0.877 2.608 1.00 86.50 97 ILE A CA 1
ATOM 742 C C . ILE A 1 97 ? -7.753 -2.188 3.072 1.00 86.50 97 ILE A C 1
ATOM 744 O O . ILE A 1 97 ? -7.196 -3.253 2.831 1.00 86.50 97 ILE A O 1
ATOM 748 N N . ASN A 1 98 ? -8.956 -2.146 3.655 1.00 87.25 98 ASN A N 1
ATOM 749 C CA . ASN A 1 98 ? -9.638 -3.352 4.144 1.00 87.25 98 ASN A CA 1
ATOM 750 C C . ASN A 1 98 ? -10.067 -4.313 3.020 1.00 87.25 98 ASN A C 1
ATOM 752 O O . ASN A 1 98 ? -10.642 -5.362 3.301 1.00 87.25 98 ASN A O 1
ATOM 756 N N . LYS A 1 99 ? -9.905 -3.914 1.753 1.00 84.94 99 LYS A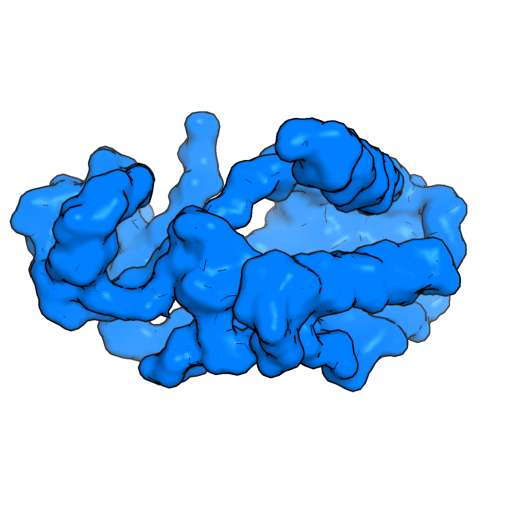 N 1
ATOM 757 C CA . LYS A 1 99 ? -10.206 -4.735 0.574 1.00 84.94 99 LYS A CA 1
ATOM 758 C C . LYS A 1 99 ? -8.959 -5.140 -0.203 1.00 84.94 99 LYS A C 1
ATOM 760 O O . LYS A 1 99 ? -9.103 -5.784 -1.235 1.00 84.94 99 LYS A O 1
ATOM 765 N N . MET A 1 100 ? -7.779 -4.707 0.237 1.00 76.44 100 MET A N 1
ATOM 766 C CA . MET A 1 100 ? -6.525 -4.950 -0.473 1.00 76.44 100 MET A CA 1
ATOM 767 C C . MET A 1 100 ? -6.102 -6.417 -0.370 1.00 76.44 100 MET A C 1
ATOM 769 O O . MET A 1 100 ? -5.702 -7.007 -1.367 1.00 76.44 100 MET A O 1
ATOM 773 N N . ASP A 1 101 ? -6.242 -6.998 0.818 1.00 73.19 101 ASP A N 1
ATOM 774 C CA . ASP A 1 101 ? -5.987 -8.406 1.100 1.00 73.19 101 ASP A CA 1
ATOM 775 C C . ASP A 1 101 ? -6.802 -8.853 2.337 1.00 73.19 101 ASP A C 1
ATOM 777 O O . ASP A 1 101 ? -7.573 -8.074 2.906 1.00 73.19 101 ASP A O 1
ATOM 781 N N . GLU A 1 102 ? -6.682 -10.128 2.710 1.00 72.00 102 GLU A N 1
ATOM 782 C CA . GLU A 1 102 ? -7.448 -10.779 3.785 1.00 72.00 102 GLU A CA 1
ATOM 783 C C . GLU A 1 102 ? -7.055 -10.323 5.206 1.00 72.00 102 GLU A C 1
ATOM 785 O O . GLU A 1 102 ? -7.875 -10.395 6.124 1.00 72.00 102 GLU A O 1
ATOM 790 N N . ASP A 1 103 ? -5.824 -9.844 5.389 1.00 75.50 103 ASP A N 1
ATOM 791 C CA . ASP A 1 103 ? -5.231 -9.515 6.688 1.00 75.50 103 ASP A CA 1
ATOM 792 C C . ASP A 1 103 ? -5.080 -7.982 6.884 1.00 75.50 103 ASP A C 1
ATOM 794 O O . ASP A 1 103 ? -4.977 -7.510 8.014 1.00 75.50 103 ASP A O 1
ATOM 798 N N . SER A 1 104 ? -5.133 -7.182 5.815 1.00 79.69 104 SER A N 1
ATOM 799 C CA . SER A 1 104 ? -5.018 -5.723 5.808 1.00 79.69 104 SER A CA 1
ATOM 800 C C . SER A 1 104 ? -6.194 -5.047 6.508 1.00 79.69 104 SER A C 1
ATOM 802 O O . SER A 1 104 ? -7.367 -5.379 6.307 1.00 79.69 104 SER A O 1
ATOM 804 N N . PHE A 1 105 ? -5.892 -4.038 7.326 1.00 85.00 105 PHE A N 1
ATOM 805 C CA . PHE A 1 105 ? -6.892 -3.385 8.160 1.00 85.00 105 PHE A CA 1
ATOM 806 C C . PHE A 1 105 ? -6.673 -1.880 8.300 1.00 85.00 105 PHE A C 1
ATOM 808 O O . PHE A 1 105 ? -5.589 -1.398 8.616 1.00 85.00 105 PHE A O 1
ATOM 815 N N . PHE A 1 106 ? -7.765 -1.134 8.159 1.00 86.38 106 PHE A N 1
ATOM 816 C CA . PHE A 1 106 ? -7.883 0.267 8.537 1.00 86.38 106 PHE A CA 1
ATOM 817 C C . PHE A 1 106 ? -9.141 0.453 9.381 1.00 86.38 106 PHE A C 1
ATOM 819 O O . PHE A 1 106 ? -10.264 0.258 8.907 1.00 86.38 106 PHE A O 1
ATOM 826 N N . GLY A 1 107 ? -8.975 0.876 10.632 1.00 86.50 107 GLY A N 1
ATOM 827 C CA . GLY A 1 107 ? -10.111 1.073 11.523 1.00 86.50 107 GLY A CA 1
ATOM 828 C C . GLY A 1 107 ? -9.707 1.314 12.966 1.00 86.50 107 GLY A C 1
ATOM 829 O O . GLY A 1 107 ? -8.588 1.719 13.257 1.00 86.50 107 GLY A O 1
ATOM 830 N N . LYS A 1 108 ? -10.640 1.088 13.894 1.00 87.06 108 LYS A N 1
ATOM 831 C CA . LYS A 1 108 ? -10.384 1.245 15.331 1.00 87.06 108 LYS A CA 1
ATOM 832 C C . LYS A 1 108 ? -9.801 -0.029 15.935 1.00 87.06 108 LYS A C 1
ATOM 834 O O . LYS A 1 108 ? -10.270 -1.119 15.612 1.00 87.06 108 LYS A O 1
ATOM 839 N N . VAL A 1 109 ? -8.908 0.117 16.914 1.00 84.25 109 VAL A N 1
ATOM 840 C CA . VAL A 1 109 ? -8.301 -1.009 17.654 1.00 84.25 109 VAL A CA 1
ATOM 841 C C . VAL A 1 109 ? -9.356 -1.957 18.233 1.00 84.25 109 VAL A C 1
ATOM 843 O O . VAL A 1 109 ? -9.211 -3.174 18.165 1.00 84.25 109 VAL A O 1
ATOM 846 N N . LYS A 1 110 ? -10.470 -1.430 18.757 1.00 87.12 110 LYS A N 1
ATOM 847 C CA . LYS A 1 110 ? -11.554 -2.277 19.284 1.00 87.12 110 LYS A CA 1
ATOM 848 C C . LYS A 1 110 ? -12.183 -3.192 18.227 1.00 87.12 110 LYS A C 1
ATOM 850 O O . LYS A 1 110 ? -12.629 -4.278 18.572 1.00 87.12 110 LYS A O 1
ATOM 855 N N . GLU A 1 111 ? -12.250 -2.754 16.970 1.00 89.19 111 GLU A N 1
ATOM 856 C CA . GLU A 1 111 ? -12.811 -3.557 15.879 1.00 89.19 111 GLU A CA 1
ATOM 857 C C . GLU A 1 111 ? -11.786 -4.577 15.378 1.00 89.19 111 GLU A C 1
ATOM 859 O O . GLU A 1 111 ? -12.154 -5.708 15.077 1.00 89.19 111 GLU A O 1
ATOM 864 N N . TYR A 1 112 ? -10.501 -4.217 15.384 1.00 85.94 112 TYR A N 1
ATOM 865 C CA . TYR A 1 112 ? -9.410 -5.145 15.090 1.00 85.94 112 TYR A CA 1
ATOM 866 C C . TYR A 1 112 ? -9.354 -6.305 16.098 1.00 85.94 112 TYR A C 1
ATOM 868 O O . TYR A 1 112 ? -9.319 -7.471 15.709 1.00 85.94 112 TYR A O 1
ATOM 876 N N . ARG A 1 113 ?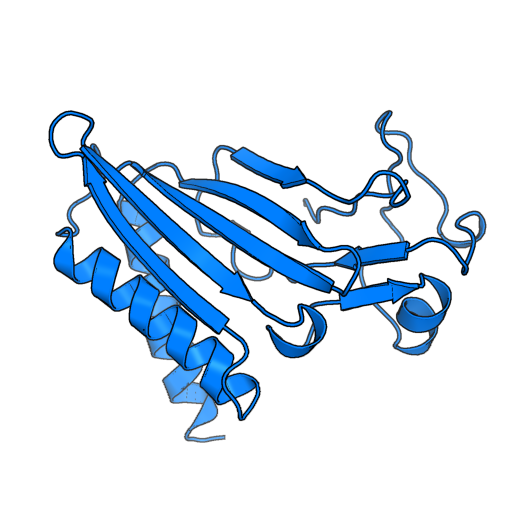 -9.480 -6.007 17.400 1.00 85.44 113 ARG A N 1
ATOM 877 C CA . ARG A 1 113 ? -9.550 -7.021 18.471 1.00 85.44 113 ARG A CA 1
ATOM 878 C C . ARG A 1 113 ? -10.709 -7.998 18.300 1.00 85.44 113 ARG A C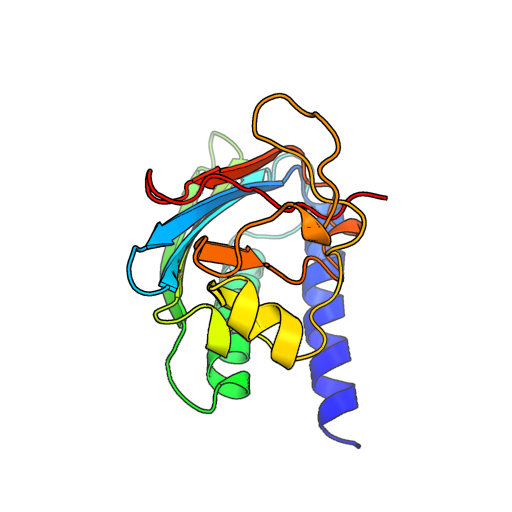 1
ATOM 880 O O . ARG A 1 113 ? -10.526 -9.196 18.469 1.00 85.44 113 ARG A O 1
ATOM 887 N N . LYS A 1 114 ? -11.900 -7.509 17.936 1.00 87.12 114 LYS A N 1
ATOM 888 C CA . LYS A 1 114 ? -13.076 -8.372 17.700 1.00 87.12 114 LYS A CA 1
ATOM 889 C C . LYS A 1 114 ? -12.860 -9.374 16.566 1.00 87.12 114 LYS A C 1
ATOM 891 O O . LYS A 1 114 ? -13.513 -10.410 16.552 1.00 87.12 114 LYS A O 1
ATOM 896 N N . LYS A 1 115 ? -11.974 -9.057 15.619 1.00 81.62 115 LYS A N 1
ATOM 897 C CA . LYS A 1 115 ? -11.599 -9.938 14.511 1.00 81.62 115 LYS A CA 1
ATOM 898 C C . LYS A 1 115 ? -10.439 -10.883 14.856 1.00 81.62 115 LYS A C 1
ATOM 900 O O . LYS A 1 115 ? -9.945 -11.549 13.957 1.00 81.62 115 LYS A O 1
ATOM 905 N N . ASN A 1 116 ? -10.008 -10.952 16.122 1.00 77.25 116 ASN A N 1
ATOM 906 C CA . ASN A 1 116 ? -8.793 -11.659 16.545 1.00 77.25 116 ASN A CA 1
ATOM 907 C C . ASN A 1 116 ? -7.552 -11.218 15.746 1.00 77.25 116 ASN A C 1
ATOM 909 O O . ASN A 1 116 ? -6.743 -12.049 15.337 1.00 77.25 116 ASN A O 1
ATOM 913 N N . GLY A 1 117 ? -7.430 -9.910 15.489 1.00 73.50 117 GLY A N 1
ATOM 914 C CA . GLY A 1 117 ? -6.318 -9.350 14.726 1.00 73.50 117 GLY A CA 1
ATOM 915 C C . GLY A 1 117 ? -4.948 -9.701 15.324 1.00 73.50 117 GLY A C 1
ATOM 916 O O . GLY A 1 117 ? -4.759 -9.662 16.542 1.00 73.50 117 GLY A O 1
ATOM 917 N N . LYS A 1 118 ? -3.996 -10.054 14.456 1.00 73.94 118 LYS A N 1
ATOM 918 C CA . LYS A 1 118 ? -2.634 -10.487 14.813 1.00 73.94 118 LYS A CA 1
ATOM 919 C C . LYS A 1 118 ? -1.755 -9.300 15.250 1.00 73.94 118 LYS A C 1
ATOM 921 O O . LYS A 1 118 ? -2.080 -8.146 14.975 1.00 73.94 118 LYS A O 1
ATOM 926 N N . GLY A 1 119 ? -0.634 -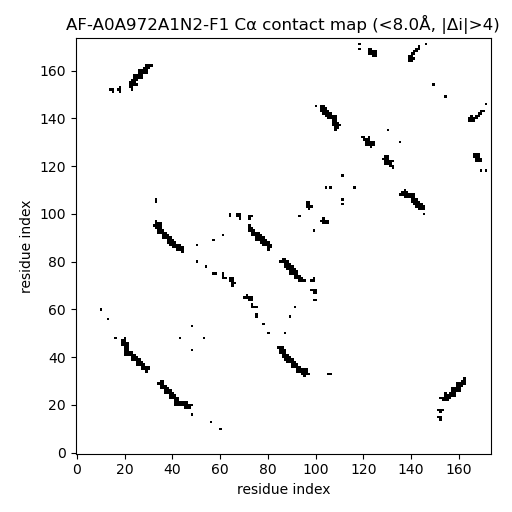9.579 15.921 1.00 69.38 119 GLY A N 1
ATOM 927 C CA . GLY A 1 119 ? 0.442 -8.600 16.157 1.00 69.38 119 GLY A CA 1
ATOM 928 C C . GLY A 1 119 ? 0.233 -7.601 17.304 1.00 69.38 119 GLY A C 1
ATOM 929 O O . GLY A 1 119 ? 1.098 -6.765 17.555 1.00 69.38 119 GLY A O 1
ATOM 930 N N . LEU A 1 120 ? -0.875 -7.688 18.050 1.00 72.56 120 LEU A N 1
ATOM 931 C CA . LEU 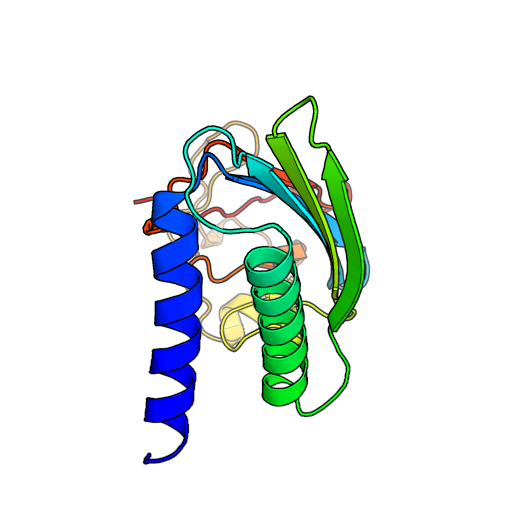A 1 120 ? -1.173 -6.773 19.164 1.00 72.56 120 LEU A CA 1
ATOM 932 C C . LEU A 1 120 ? -0.274 -6.950 20.401 1.00 72.56 120 LEU A C 1
ATOM 934 O O . LEU A 1 120 ? -0.260 -6.097 21.284 1.00 72.56 120 LEU A O 1
ATOM 938 N N . ASN A 1 121 ? 0.481 -8.040 20.467 1.00 70.00 121 ASN A N 1
ATOM 939 C CA . ASN A 1 121 ? 1.425 -8.356 21.535 1.00 70.00 121 ASN A CA 1
ATOM 940 C C . ASN A 1 121 ? 2.780 -7.632 21.409 1.00 70.00 121 ASN A C 1
ATOM 942 O O . ASN A 1 121 ? 3.518 -7.611 22.389 1.00 70.00 121 ASN A O 1
ATOM 946 N N . ASN A 1 122 ? 3.080 -7.016 20.258 1.00 70.31 122 ASN A N 1
ATOM 947 C CA . ASN A 1 122 ? 4.371 -6.380 19.953 1.00 70.31 122 ASN A CA 1
ATOM 948 C C . ASN A 1 122 ? 4.205 -4.906 19.531 1.00 70.31 122 ASN A C 1
ATOM 950 O O . ASN A 1 122 ? 4.803 -4.452 18.561 1.00 70.31 122 ASN A O 1
ATOM 954 N N . LEU A 1 123 ? 3.335 -4.154 20.209 1.00 72.75 123 LEU A N 1
ATOM 955 C CA . LEU A 1 123 ? 3.097 -2.747 19.873 1.00 72.75 123 LEU A CA 1
ATOM 956 C C . LEU A 1 123 ? 4.232 -1.870 20.409 1.00 72.75 123 LEU A C 1
ATOM 958 O O . LEU A 1 123 ? 4.662 -2.052 21.548 1.00 72.75 123 LEU A O 1
ATOM 962 N N . VAL A 1 124 ? 4.657 -0.884 19.618 1.00 68.25 124 VAL A N 1
ATOM 963 C CA . VAL A 1 124 ? 5.584 0.174 20.039 1.00 68.25 124 VAL A CA 1
ATOM 964 C C . VAL A 1 124 ? 4.958 1.552 19.828 1.00 68.25 124 VAL A C 1
ATOM 966 O O . VAL A 1 124 ? 4.119 1.741 18.943 1.00 68.25 124 VAL A O 1
ATOM 969 N N . ASP A 1 125 ? 5.307 2.519 20.674 1.00 70.19 125 ASP A N 1
ATOM 970 C CA . ASP A 1 125 ? 4.943 3.920 20.454 1.00 70.19 125 ASP A CA 1
ATOM 971 C C . ASP A 1 125 ? 5.935 4.625 19.508 1.00 70.19 125 ASP A C 1
ATOM 973 O O . ASP A 1 125 ? 6.951 4.072 19.098 1.00 70.19 125 ASP A O 1
ATOM 977 N N . VAL A 1 126 ? 5.658 5.885 19.159 1.00 66.62 126 VAL A N 1
ATOM 978 C CA . VAL A 1 126 ? 6.525 6.700 18.279 1.00 66.62 126 VAL A CA 1
ATOM 979 C C . VAL A 1 126 ? 7.921 6.988 18.855 1.00 66.62 126 VAL A C 1
ATOM 981 O O . VAL A 1 126 ? 8.746 7.597 18.180 1.00 66.62 126 VAL A O 1
ATOM 984 N N . LYS A 1 127 ? 8.174 6.613 20.112 1.00 68.38 127 LYS A N 1
ATOM 985 C CA . LYS A 1 127 ? 9.467 6.715 20.796 1.00 68.38 127 LYS A CA 1
ATOM 986 C C . LYS A 1 127 ? 10.111 5.337 20.994 1.00 68.38 127 LYS A C 1
ATOM 988 O O . LYS A 1 127 ? 11.032 5.232 21.798 1.00 68.38 127 LYS A O 1
ATOM 993 N N . ASP A 1 128 ? 9.618 4.319 20.290 1.00 69.00 128 ASP A N 1
ATOM 994 C CA . ASP A 1 128 ? 10.116 2.942 20.315 1.00 69.00 128 ASP A CA 1
ATOM 995 C C . ASP A 1 128 ? 9.955 2.230 21.675 1.00 69.00 128 ASP A C 1
ATOM 997 O O . ASP A 1 128 ? 10.664 1.282 22.004 1.00 69.00 128 ASP A O 1
ATOM 1001 N N . ASN A 1 129 ? 9.001 2.673 22.504 1.00 74.25 129 ASN A N 1
ATOM 1002 C CA . ASN A 1 129 ? 8.687 1.981 23.755 1.00 74.25 129 ASN A CA 1
ATOM 1003 C C . ASN A 1 129 ? 7.640 0.904 23.517 1.00 74.25 129 ASN A C 1
ATOM 1005 O O . ASN A 1 129 ? 6.596 1.179 22.928 1.00 74.25 129 ASN A O 1
ATOM 1009 N N . SER A 1 130 ? 7.863 -0.289 24.069 1.00 78.69 130 SER A N 1
ATOM 1010 C CA . SER A 1 130 ? 6.854 -1.349 24.073 1.00 78.69 130 SER A CA 1
ATOM 1011 C C . SER A 1 130 ? 5.585 -0.905 24.812 1.00 78.69 130 SER A C 1
ATOM 1013 O O . SER A 1 130 ? 5.634 -0.394 25.934 1.00 78.69 130 SER A O 1
ATOM 1015 N N . VAL A 1 131 ? 4.433 -1.123 24.182 1.00 75.75 131 VAL A N 1
ATOM 1016 C CA . VAL A 1 131 ? 3.112 -0.792 24.711 1.00 75.75 131 VAL A CA 1
ATOM 1017 C C . VAL A 1 131 ? 2.314 -2.075 24.896 1.00 75.75 131 VAL A C 1
ATOM 1019 O O . VAL A 1 131 ? 2.056 -2.818 23.953 1.00 75.75 131 VAL A O 1
ATOM 1022 N N . GLU A 1 132 ? 1.850 -2.318 26.119 1.00 79.62 132 GLU A N 1
ATOM 1023 C CA . GLU A 1 132 ? 0.927 -3.422 26.374 1.00 79.62 132 GLU A CA 1
ATOM 1024 C C . GLU A 1 132 ? -0.391 -3.209 25.627 1.00 79.62 132 GLU A C 1
ATOM 1026 O O . GLU A 1 132 ? -1.040 -2.169 25.779 1.00 79.62 132 GLU A O 1
ATOM 1031 N N . GLU A 1 133 ? -0.858 -4.243 24.926 1.00 75.56 133 GLU A N 1
ATOM 1032 C CA . GLU A 1 133 ? -2.130 -4.215 24.204 1.00 75.56 133 GLU A CA 1
ATOM 1033 C C . GLU A 1 133 ? -3.266 -3.638 25.059 1.00 75.56 133 GLU A C 1
ATOM 1035 O O . GLU A 1 133 ? -3.988 -2.744 24.626 1.00 75.56 133 GLU A O 1
ATOM 1040 N N . LYS A 1 134 ? -3.425 -4.113 26.299 1.00 79.31 134 LYS A N 1
ATOM 1041 C CA . LYS A 1 134 ? -4.537 -3.719 27.181 1.00 79.31 134 LYS A CA 1
ATOM 1042 C C . LYS A 1 134 ? -4.555 -2.219 27.494 1.00 79.31 134 LYS A C 1
ATOM 1044 O O . LYS A 1 134 ? -5.625 -1.678 27.764 1.00 79.31 134 LYS A O 1
ATOM 1049 N N . LYS A 1 135 ? -3.397 -1.550 27.440 1.00 81.06 135 LYS A N 1
ATOM 1050 C CA . LYS A 1 135 ? -3.256 -0.102 27.660 1.00 81.06 135 LYS A CA 1
ATOM 1051 C C . LYS A 1 135 ? -3.618 0.708 26.413 1.00 81.06 135 LYS A C 1
ATOM 1053 O O . LYS A 1 135 ? -3.896 1.902 26.513 1.00 81.06 135 LYS A O 1
ATOM 1058 N N . VAL A 1 136 ? -3.683 0.068 25.245 1.00 79.25 136 VAL A N 1
ATOM 1059 C CA . VAL A 1 136 ? -4.087 0.711 23.996 1.00 79.25 136 VAL A CA 1
ATOM 1060 C C . VAL A 1 136 ? -5.596 0.927 23.967 1.00 79.25 136 VAL A C 1
ATOM 1062 O O . VAL A 1 136 ? -6.398 -0.018 23.945 1.00 79.25 136 VAL A O 1
ATOM 1065 N N . SER A 1 137 ? -5.977 2.204 23.918 1.00 82.50 137 SER A N 1
ATOM 1066 C CA . SER A 1 137 ? -7.369 2.633 23.809 1.00 82.50 137 SER A CA 1
ATOM 1067 C C . SER A 1 137 ? -8.027 2.054 22.559 1.00 82.50 137 SER A C 1
ATOM 1069 O O . SER A 1 137 ? -7.579 2.264 21.433 1.00 82.50 137 SER A O 1
ATOM 1071 N N . GLY A 1 138 ? -9.167 1.389 22.748 1.00 82.31 138 GLY A N 1
ATOM 1072 C CA . GLY A 1 138 ? -9.946 0.810 21.655 1.00 82.31 138 GLY A CA 1
ATOM 1073 C C . GLY A 1 138 ? -10.491 1.834 20.647 1.00 82.31 138 GLY A C 1
ATOM 1074 O O . GLY A 1 138 ? -10.947 1.443 19.575 1.00 82.31 138 GLY A O 1
ATOM 1075 N N . ASN A 1 139 ? -10.470 3.130 20.978 1.00 84.00 139 ASN A N 1
ATOM 1076 C CA . ASN A 1 139 ? -10.917 4.212 20.096 1.00 84.00 139 ASN A CA 1
ATOM 1077 C C . ASN A 1 139 ? -9.809 4.776 19.199 1.00 84.00 139 ASN A C 1
ATOM 1079 O O . ASN A 1 139 ? -10.122 5.577 18.314 1.00 84.00 139 ASN A O 1
ATOM 1083 N N . LEU A 1 140 ? -8.555 4.374 19.415 1.00 79.94 140 LEU A N 1
ATOM 1084 C CA . LEU A 1 140 ? -7.455 4.733 18.530 1.00 79.94 140 LEU A CA 1
ATOM 1085 C C . LEU A 1 140 ? -7.685 4.111 17.156 1.00 79.94 140 LEU A C 1
ATOM 1087 O O . LEU A 1 140 ? -8.169 2.980 17.050 1.00 79.94 140 LEU A O 1
ATOM 1091 N N . HIS A 1 141 ? -7.371 4.879 16.115 1.00 79.06 141 HIS A N 1
ATOM 1092 C CA . HIS A 1 141 ? -7.283 4.317 14.778 1.00 79.06 141 HIS A CA 1
ATOM 1093 C C . HIS A 1 141 ? -5.974 3.542 14.669 1.00 79.06 141 HIS A C 1
ATOM 1095 O O . HIS A 1 141 ? -5.000 3.869 15.346 1.00 79.06 141 HIS A O 1
ATOM 1101 N N . MET A 1 142 ? -5.975 2.526 13.823 1.00 79.19 142 MET A N 1
ATOM 1102 C CA . MET A 1 142 ? -4.803 1.752 13.472 1.00 79.19 142 MET A CA 1
ATOM 1103 C C . MET A 1 142 ? -4.852 1.396 11.993 1.00 79.19 142 MET A C 1
ATOM 1105 O O . MET A 1 142 ? -5.930 1.294 11.393 1.00 79.19 142 MET A O 1
ATOM 1109 N N . VAL A 1 143 ? -3.661 1.202 11.450 1.00 76.94 143 VAL A N 1
ATOM 1110 C CA . VAL A 1 143 ? -3.425 0.643 10.128 1.00 76.94 143 VAL A CA 1
ATOM 1111 C C . VAL A 1 143 ? -2.600 -0.613 10.338 1.00 76.94 143 VAL A C 1
ATOM 1113 O O . VAL A 1 143 ? -1.668 -0.602 11.138 1.00 76.94 143 VAL A O 1
ATOM 1116 N N . TYR A 1 144 ? -2.961 -1.676 9.644 1.00 76.81 144 TYR A N 1
ATOM 1117 C CA . TYR A 1 144 ? -2.209 -2.915 9.598 1.00 76.81 144 TYR A CA 1
ATOM 1118 C C . TYR A 1 144 ? -2.108 -3.332 8.137 1.00 76.81 144 TYR A C 1
ATOM 1120 O O . TYR A 1 144 ? -3.112 -3.326 7.420 1.00 76.81 144 TYR A O 1
ATOM 1128 N N . PHE A 1 145 ? -0.900 -3.683 7.721 1.00 72.19 145 PHE A N 1
ATOM 1129 C CA . PHE A 1 145 ? -0.625 -4.276 6.424 1.00 72.19 145 PHE A CA 1
ATOM 1130 C C . PHE A 1 145 ? -0.054 -5.659 6.675 1.00 72.19 145 PHE A C 1
ATOM 1132 O O . PHE A 1 145 ? 0.862 -5.801 7.485 1.00 72.19 145 PHE A O 1
ATOM 1139 N N . SER A 1 146 ? -0.579 -6.666 5.982 1.00 65.81 146 SER A N 1
ATOM 1140 C CA . SER A 1 146 ? 0.085 -7.961 5.952 1.00 65.81 146 SER A CA 1
ATOM 1141 C C . SER A 1 146 ? 1.335 -7.819 5.101 1.00 65.81 146 SER A C 1
ATOM 1143 O O . SER A 1 146 ? 1.276 -7.795 3.876 1.00 65.81 146 SER A O 1
ATOM 1145 N N . MET A 1 147 ? 2.475 -7.697 5.769 1.00 56.97 147 MET A N 1
ATOM 1146 C CA . MET A 1 147 ? 3.795 -7.720 5.142 1.00 56.97 147 MET A CA 1
ATOM 1147 C C . MET A 1 147 ? 4.245 -9.173 4.890 1.00 56.97 147 MET A C 1
ATOM 1149 O O . MET A 1 147 ? 5.395 -9.447 4.556 1.00 56.97 147 MET A O 1
ATOM 1153 N N . SER A 1 148 ? 3.335 -10.147 5.011 1.00 46.34 148 SER A N 1
ATOM 1154 C CA . SER A 1 148 ? 3.645 -11.543 4.723 1.00 46.34 148 SER A CA 1
ATOM 1155 C C . SER A 1 148 ? 4.141 -11.693 3.279 1.00 46.34 148 SER A C 1
ATOM 1157 O O . SER A 1 148 ? 3.472 -11.359 2.302 1.00 46.34 148 SER A O 1
ATOM 1159 N N . GLY A 1 149 ? 5.385 -12.154 3.154 1.00 39.16 149 GLY A N 1
ATOM 1160 C CA . GLY A 1 149 ? 6.093 -12.272 1.884 1.00 39.16 149 GLY A CA 1
ATOM 1161 C C . GLY A 1 149 ? 7.020 -11.105 1.550 1.00 39.16 149 GLY A C 1
ATOM 1162 O O . GLY A 1 149 ? 7.894 -11.309 0.718 1.00 39.16 149 GLY A O 1
ATOM 1163 N N . THR A 1 150 ? 6.922 -9.939 2.200 1.00 43.16 150 THR A N 1
ATOM 1164 C CA . THR A 1 150 ? 7.827 -8.799 1.951 1.00 43.16 150 THR A CA 1
ATOM 1165 C C . THR A 1 150 ? 9.224 -8.990 2.539 1.00 43.16 150 THR A C 1
ATOM 1167 O O . THR A 1 150 ? 10.199 -8.447 2.031 1.00 43.16 150 THR A O 1
ATOM 1170 N N . GLU A 1 151 ? 9.361 -9.855 3.539 1.00 39.91 151 GLU A N 1
ATOM 1171 C CA . GLU A 1 151 ? 10.653 -10.289 4.094 1.00 39.91 151 GLU A CA 1
ATOM 1172 C C . GLU A 1 151 ? 11.605 -10.864 3.025 1.00 39.91 151 GLU A C 1
ATOM 1174 O O . GLU A 1 151 ? 12.820 -10.876 3.199 1.00 39.91 151 GLU A O 1
ATOM 1179 N N . MET A 1 152 ? 11.063 -11.299 1.881 1.00 32.75 152 MET A N 1
ATOM 1180 C CA . MET A 1 152 ? 11.837 -11.840 0.768 1.00 32.75 152 MET A CA 1
ATOM 1181 C C . MET A 1 152 ? 12.426 -10.774 -0.173 1.00 32.75 152 MET A C 1
ATOM 1183 O O . MET A 1 152 ? 13.261 -11.139 -0.994 1.00 32.75 152 MET A O 1
ATOM 1187 N N . TYR A 1 153 ? 12.044 -9.488 -0.084 1.00 47.88 153 TYR A N 1
ATOM 1188 C CA . TYR A 1 153 ? 12.343 -8.493 -1.140 1.00 47.88 153 TYR A CA 1
ATOM 1189 C C . TYR A 1 153 ? 13.421 -7.451 -0.810 1.00 47.88 153 TYR A C 1
ATOM 1191 O O . TYR A 1 153 ? 13.593 -6.518 -1.588 1.00 47.88 153 TYR A O 1
ATOM 1199 N N . GLY A 1 154 ? 14.172 -7.600 0.290 1.00 48.69 154 GLY A N 1
ATOM 1200 C CA . GLY A 1 154 ? 15.339 -6.745 0.569 1.00 48.69 154 GLY A CA 1
ATOM 1201 C C . GLY A 1 154 ? 15.013 -5.246 0.585 1.00 48.69 154 GLY A C 1
ATOM 1202 O O . GLY A 1 154 ? 15.697 -4.456 -0.067 1.00 48.69 154 GLY A O 1
ATOM 1203 N N . PHE A 1 155 ? 13.935 -4.865 1.275 1.00 57.50 155 PHE A N 1
ATOM 1204 C CA . PHE A 1 155 ? 13.539 -3.465 1.425 1.00 57.50 155 PHE A CA 1
ATOM 1205 C C . PHE A 1 155 ? 14.644 -2.668 2.116 1.00 57.50 155 PHE A C 1
ATOM 1207 O O . PHE A 1 155 ? 15.103 -3.050 3.190 1.00 57.50 155 PHE A O 1
ATOM 1214 N N . GLU A 1 156 ? 15.050 -1.549 1.516 1.00 60.69 156 GLU A N 1
ATOM 1215 C CA . GLU A 1 156 ? 15.971 -0.617 2.177 1.00 60.69 156 GLU A CA 1
ATOM 1216 C C . GLU A 1 156 ? 15.218 0.354 3.084 1.00 60.69 156 GLU A C 1
ATOM 1218 O O . GLU A 1 156 ? 15.703 0.706 4.156 1.00 60.69 156 GLU A O 1
ATOM 1223 N N . GLU A 1 157 ? 14.025 0.788 2.667 1.00 65.94 157 GLU A N 1
ATOM 1224 C CA . GLU A 1 157 ? 13.238 1.758 3.420 1.00 65.94 157 GLU A CA 1
ATOM 1225 C C . GLU A 1 157 ? 11.736 1.561 3.185 1.00 65.94 157 GLU A C 1
ATOM 1227 O O . GLU A 1 157 ? 11.251 1.595 2.049 1.00 65.94 157 GLU A O 1
ATOM 1232 N N . VAL A 1 158 ? 10.985 1.409 4.278 1.00 68.31 158 VAL A N 1
ATOM 1233 C CA . VAL A 1 158 ? 9.519 1.451 4.286 1.00 68.31 158 VAL A CA 1
ATOM 1234 C C . VAL A 1 158 ? 9.085 2.673 5.079 1.00 68.31 158 VAL A C 1
ATOM 1236 O O . VAL A 1 158 ? 9.308 2.769 6.284 1.00 68.31 158 VAL A O 1
ATOM 1239 N N . LYS A 1 159 ? 8.431 3.615 4.404 1.00 72.50 159 LYS A N 1
ATOM 1240 C CA . LYS A 1 159 ? 7.911 4.835 5.008 1.00 72.50 159 LYS A CA 1
ATOM 1241 C C . LYS A 1 159 ? 6.395 4.826 4.976 1.00 72.50 159 LYS A C 1
ATOM 1243 O O . LYS A 1 159 ? 5.782 4.820 3.912 1.00 72.50 159 LYS A O 1
ATOM 1248 N N . VAL A 1 160 ? 5.781 4.891 6.154 1.00 72.12 160 VAL A N 1
ATOM 1249 C CA . VAL A 1 160 ? 4.324 4.965 6.295 1.00 72.12 160 VAL A CA 1
ATOM 1250 C C . VAL A 1 160 ? 3.930 6.326 6.848 1.00 72.12 160 VAL A C 1
ATOM 1252 O O . VAL A 1 160 ? 4.227 6.670 7.989 1.00 72.12 160 VAL A O 1
ATOM 1255 N N . THR A 1 161 ? 3.223 7.107 6.040 1.00 77.19 161 THR A N 1
ATOM 1256 C CA . THR A 1 161 ? 2.629 8.378 6.447 1.00 77.19 161 THR A CA 1
ATOM 1257 C C . THR A 1 161 ? 1.162 8.166 6.796 1.00 77.19 161 THR A C 1
ATOM 1259 O O . THR A 1 161 ? 0.327 7.898 5.927 1.00 77.19 161 THR A O 1
ATOM 1262 N N . VAL A 1 162 ? 0.834 8.341 8.074 1.00 72.88 162 VAL A N 1
ATOM 1263 C CA . VAL A 1 162 ? -0.530 8.247 8.603 1.00 72.88 162 VAL A CA 1
ATOM 1264 C C . VAL A 1 162 ? -1.081 9.631 8.990 1.00 72.88 162 VAL A C 1
ATOM 1266 O O . VAL A 1 162 ? -0.315 10.511 9.378 1.00 72.88 162 VAL A O 1
ATOM 1269 N N . PRO A 1 163 ? -2.403 9.873 8.897 1.00 71.44 163 PRO A N 1
ATOM 1270 C CA . PRO A 1 163 ? -3.018 11.100 9.403 1.00 71.44 163 PRO A CA 1
ATOM 1271 C C . PRO A 1 163 ? -2.700 11.341 10.890 1.00 71.44 163 PRO A C 1
ATOM 1273 O O . PRO A 1 163 ? -2.784 10.402 11.670 1.00 71.44 163 PRO A O 1
ATOM 1276 N N . GLU A 1 164 ? -2.465 12.596 11.303 1.00 58.50 164 GLU A N 1
ATOM 1277 C CA . GLU A 1 164 ? -2.021 13.039 12.656 1.00 58.50 164 GLU A CA 1
ATOM 1278 C C . GLU A 1 164 ? -2.786 12.476 13.877 1.00 58.50 164 GLU A C 1
ATOM 1280 O O . GLU A 1 164 ? -2.364 12.653 15.013 1.00 58.50 164 GLU A O 1
ATOM 1285 N N . LYS A 1 165 ? -3.932 11.815 13.679 1.00 56.97 165 LYS A N 1
ATOM 1286 C CA . LYS A 1 165 ? -4.720 11.169 14.745 1.00 56.97 165 LYS A CA 1
ATOM 1287 C C . LYS A 1 165 ? -4.393 9.680 14.942 1.00 56.97 165 LYS A C 1
ATOM 1289 O O . LYS A 1 165 ? -5.074 9.011 15.722 1.00 56.97 165 LYS A O 1
ATOM 1294 N N . LEU A 1 166 ? -3.406 9.153 14.221 1.00 53.81 166 LEU A N 1
ATOM 1295 C CA . LEU A 1 166 ? -2.899 7.786 14.328 1.00 53.81 166 LEU A CA 1
ATOM 1296 C C . LEU A 1 166 ? -1.612 7.806 15.161 1.00 53.81 166 LEU A C 1
ATOM 1298 O O . LEU A 1 166 ? -0.555 8.172 14.668 1.00 53.81 166 LEU A O 1
ATOM 1302 N N . ASN A 1 167 ? -1.727 7.447 16.442 1.00 53.91 167 ASN A N 1
ATOM 1303 C CA . ASN A 1 167 ? -0.631 7.520 17.421 1.00 53.91 167 ASN A CA 1
ATOM 1304 C C . ASN A 1 167 ? 0.106 6.185 17.628 1.00 53.91 167 ASN A C 1
ATOM 1306 O O . ASN A 1 167 ? 0.903 6.076 18.555 1.00 53.91 167 ASN A O 1
ATOM 1310 N N . ILE A 1 168 ? -0.204 5.155 16.836 1.00 52.84 168 ILE A N 1
ATOM 1311 C CA . ILE A 1 168 ? 0.392 3.821 16.968 1.00 52.84 168 ILE A CA 1
ATOM 1312 C C . ILE A 1 168 ? 0.718 3.315 15.570 1.00 52.84 168 ILE A C 1
ATOM 1314 O O . ILE A 1 168 ? -0.174 3.194 14.727 1.00 52.84 168 ILE A O 1
ATOM 1318 N N . LEU A 1 169 ? 2.002 3.055 15.344 1.00 53.19 169 LEU A N 1
ATOM 1319 C CA . LEU A 1 169 ? 2.518 2.392 14.158 1.00 53.19 169 LEU A CA 1
ATOM 1320 C C . LEU A 1 169 ? 2.785 0.938 14.536 1.00 53.19 169 LEU A C 1
ATOM 1322 O O . LEU A 1 169 ? 3.365 0.659 15.582 1.00 53.19 169 LEU A O 1
ATOM 1326 N N . TRP A 1 170 ? 2.324 0.020 13.696 1.00 53.78 170 TRP A N 1
ATOM 1327 C CA . TRP A 1 170 ? 2.704 -1.379 13.773 1.00 53.78 170 TRP A CA 1
ATOM 1328 C C . TRP A 1 170 ? 3.432 -1.717 12.481 1.00 53.78 170 TRP A C 1
ATOM 1330 O O . TRP A 1 170 ? 2.867 -1.589 11.394 1.00 53.78 170 TRP A O 1
ATOM 1340 N N . MET A 1 171 ? 4.692 -2.098 12.619 1.00 45.81 171 MET A N 1
ATOM 1341 C CA . MET A 1 171 ? 5.445 -2.801 11.599 1.00 45.81 171 MET A CA 1
ATOM 1342 C C . MET A 1 171 ? 5.848 -4.126 12.223 1.00 45.81 171 MET A C 1
ATOM 1344 O O . MET A 1 171 ? 6.424 -4.155 13.310 1.00 45.81 171 MET A O 1
ATOM 1348 N N . GLU A 1 172 ? 5.483 -5.215 11.565 1.00 39.19 172 GLU A N 1
ATOM 1349 C CA . GLU A 1 172 ? 6.039 -6.522 11.878 1.00 39.19 172 GLU A CA 1
ATOM 1350 C C . GLU A 1 172 ? 7.532 -6.491 11.535 1.00 39.19 172 GLU A C 1
ATOM 1352 O O . GLU A 1 172 ? 7.877 -6.261 10.381 1.00 39.19 172 GLU A O 1
ATOM 1357 N N . GLU A 1 173 ? 8.407 -6.712 12.515 1.00 34.16 173 GLU A N 1
ATOM 1358 C CA . GLU A 1 173 ? 9.723 -7.312 12.272 1.00 34.16 173 GLU A CA 1
ATOM 1359 C C . GLU A 1 173 ? 10.117 -8.187 13.466 1.00 34.16 173 GLU A C 1
ATOM 1361 O O . GLU A 1 173 ? 10.434 -7.689 14.553 1.00 34.16 173 GLU A O 1
ATOM 1366 N N . LYS A 1 174 ? 10.076 -9.507 13.256 1.00 33.78 174 LYS A N 1
ATOM 1367 C CA . LYS A 1 174 ? 11.222 -10.428 13.361 1.00 33.78 174 LYS A CA 1
ATOM 1368 C C . LYS A 1 174 ? 10.806 -11.872 13.117 1.00 33.78 174 LYS A C 1
ATOM 1370 O O . LYS A 1 174 ? 9.809 -12.306 13.736 1.00 33.78 174 LYS A O 1
#